Protein AF-A0A920WA32-F1 (afdb_monomer)

Nearest PDB structures (foldseek):
  8t7j-assembly1_A-2  TM=8.180E-01  e=4.748E-05  Streptomyces sp. SANK 62799
  8t7j-assembly1_B-2  TM=8.154E-01  e=5.048E-05  Streptomyces sp. SANK 62799
  7lc0-assembly1_F  TM=7.468E-01  e=3.288E-05  Salmonella enterica subsp. enterica serovar Typhimurium str. LT2
  2po3-assembly1_B  TM=7.181E-01  e=6.120E-02  Streptomyces venezuelae
  8gyi-assembly1_B  TM=5.118E-01  e=4.614E-01  Streptomyces ficellus

Foldseek 3Di:
DVVVVVCLDPCNCPVVVRPDPNVVPDDDPVVVVVVVVVVVCVVPDPVVVLVVVQQVLQVLLPPLQVPQPQWDKDWDPPCPDDARTWIKIAGDCVRVVDFPQVLQVQQCVDVVRDHWDADVPGRITIGGSNPDDPCVSNVNSNSSRD

pLDDT: mean 89.19, std 8.54, range [53.34, 98.12]

Sequence (146 aa):
MIRKLALQSFVSYEGRRVRGIGRPHKVDRQEMVGAVAAVKRWVTLNHEQRLADIEEKCRNIGPPTINIPGVTITLMENVIGHQPYGLILELDETVTGISCYEMVDRLKQGNPPIWTRVREGEDFIILHAFGLGLGEDIVVGNTIPK

Mean predicted aligned error: 6.47 Å

Solvent-accessible surface area (backbone atoms only — not comparable to full-atom values): 8482 Å² total; per-residue (Å²): 114,68,72,66,56,52,42,32,34,68,64,24,36,72,74,64,64,37,89,43,69,53,59,83,68,56,77,56,69,68,57,52,53,50,52,52,51,50,51,57,48,57,82,68,50,64,63,65,59,54,50,53,55,32,46,50,35,46,60,52,27,45,68,66,40,76,85,44,75,42,46,47,76,44,77,50,80,63,54,76,73,97,54,51,54,30,33,42,40,38,59,38,39,93,66,58,73,47,50,57,66,56,48,36,52,50,36,44,71,39,89,78,57,44,86,67,56,62,55,94,96,52,78,39,32,66,47,66,41,86,82,51,63,91,68,43,33,50,52,51,17,64,50,75,74,109

Secondary structure (DSSP, 8-state):
-HHHHHTTSHHHHHHH----STTTT---HHHHHHHHHHHHHHHHS-HHHHHHHHHHHHHHHSGGGTT-TTEEEEE-----SS----EEEEE-HHHHSS-HHHHHHHHHHSSS-----PPTT-SSEEE-GGG--TTHHHHHHHHTT-

Structure (mmCIF, N/CA/C/O backbone):
data_AF-A0A920WA32-F1
#
_entry.id   AF-A0A920WA32-F1
#
loop_
_atom_site.group_PDB
_atom_site.id
_atom_site.type_symbol
_atom_site.label_atom_id
_atom_site.label_alt_id
_atom_site.label_comp_id
_atom_site.label_asym_id
_atom_site.label_entity_id
_atom_site.label_seq_id
_atom_site.pdbx_PDB_ins_code
_atom_site.Cartn_x
_atom_site.Cartn_y
_atom_site.Cartn_z
_atom_site.occupancy
_atom_site.B_iso_or_equiv
_atom_site.auth_seq_id
_atom_site.auth_comp_id
_atom_site.auth_asym_id
_atom_site.auth_atom_id
_atom_site.pdbx_PDB_model_num
ATOM 1 N N . MET A 1 1 ? 35.339 6.697 -22.363 1.00 70.31 1 MET A N 1
ATOM 2 C CA . MET A 1 1 ? 34.020 6.142 -21.973 1.00 70.31 1 MET A CA 1
ATOM 3 C C . MET A 1 1 ? 33.712 4.819 -22.689 1.00 70.31 1 MET A C 1
ATOM 5 O O . MET A 1 1 ? 33.552 3.810 -22.017 1.00 70.31 1 MET A O 1
ATOM 9 N N . ILE A 1 2 ? 33.758 4.778 -24.027 1.00 79.69 2 ILE A N 1
ATOM 10 C CA . ILE A 1 2 ? 33.421 3.604 -24.867 1.00 79.69 2 ILE A CA 1
ATOM 11 C C . ILE A 1 2 ? 34.212 2.327 -24.516 1.00 79.69 2 ILE A C 1
ATOM 13 O O . ILE A 1 2 ? 33.626 1.257 -24.368 1.00 79.69 2 ILE A O 1
ATOM 17 N N . ARG A 1 3 ? 35.531 2.424 -24.287 1.00 83.31 3 ARG A N 1
ATOM 18 C CA . ARG A 1 3 ? 36.362 1.260 -23.909 1.00 83.31 3 ARG A CA 1
ATOM 19 C C . ARG A 1 3 ? 35.878 0.572 -22.626 1.00 83.31 3 ARG A C 1
ATOM 21 O O . ARG A 1 3 ? 35.915 -0.649 -22.556 1.00 83.31 3 ARG A O 1
ATOM 28 N N . LYS A 1 4 ? 35.409 1.332 -21.627 1.00 83.06 4 LYS A N 1
ATOM 29 C CA . LYS A 1 4 ? 34.930 0.774 -20.349 1.00 83.06 4 LYS A CA 1
ATOM 30 C C . LYS A 1 4 ? 33.601 0.027 -20.513 1.00 83.06 4 LYS A C 1
ATOM 32 O O . LYS A 1 4 ? 33.431 -1.019 -19.900 1.00 83.06 4 LYS A O 1
ATOM 37 N N . LEU A 1 5 ? 32.708 0.516 -21.375 1.00 80.88 5 LEU A N 1
ATOM 38 C CA . LEU A 1 5 ? 31.458 -0.168 -21.733 1.00 80.88 5 LEU A CA 1
ATOM 39 C C . LEU A 1 5 ? 31.724 -1.481 -22.477 1.00 80.88 5 LEU A C 1
ATOM 41 O O . LEU A 1 5 ? 31.140 -2.509 -22.145 1.00 80.88 5 LEU A O 1
ATOM 45 N N . ALA A 1 6 ? 32.664 -1.477 -23.426 1.00 82.88 6 ALA A N 1
ATOM 46 C CA . ALA A 1 6 ? 33.030 -2.679 -24.173 1.00 82.88 6 ALA A CA 1
ATOM 47 C C . ALA A 1 6 ? 33.517 -3.821 -23.260 1.00 82.88 6 ALA A C 1
ATOM 49 O O . ALA A 1 6 ? 33.236 -4.987 -23.541 1.00 82.88 6 ALA A O 1
ATOM 50 N N . LEU A 1 7 ? 34.185 -3.500 -22.144 1.00 85.88 7 LEU A N 1
ATOM 51 C CA . LEU A 1 7 ? 34.633 -4.476 -21.142 1.00 85.88 7 LEU A CA 1
ATOM 52 C C . LEU A 1 7 ? 33.485 -5.174 -20.392 1.00 85.88 7 LEU A C 1
ATOM 54 O O . LEU A 1 7 ? 33.709 -6.235 -19.824 1.00 85.88 7 LEU A O 1
ATOM 58 N N . GLN A 1 8 ? 32.270 -4.616 -20.414 1.00 84.69 8 GLN A N 1
ATOM 59 C CA . GLN A 1 8 ? 31.072 -5.213 -19.806 1.00 84.69 8 GLN A CA 1
ATOM 60 C C . GLN A 1 8 ? 30.262 -6.074 -20.793 1.00 84.69 8 GLN A C 1
ATOM 62 O O . GLN A 1 8 ? 29.225 -6.626 -20.432 1.00 84.69 8 GLN A O 1
ATOM 67 N N . SER A 1 9 ? 30.704 -6.178 -22.051 1.00 83.75 9 SER A N 1
ATOM 68 C CA . SER A 1 9 ? 30.024 -6.971 -23.080 1.00 83.75 9 SER A CA 1
ATOM 69 C C . SER A 1 9 ? 30.270 -8.475 -22.931 1.00 83.75 9 SER A C 1
ATOM 71 O O . SER A 1 9 ? 31.267 -8.910 -22.353 1.00 83.75 9 SER A O 1
ATOM 73 N N . PHE A 1 10 ? 29.398 -9.271 -23.558 1.00 81.88 10 PHE A N 1
ATOM 74 C CA . PHE A 1 10 ? 29.566 -10.721 -23.693 1.00 81.88 10 PHE A CA 1
ATOM 75 C C . PHE A 1 10 ? 30.927 -11.097 -24.298 1.00 81.88 10 PHE A C 1
ATOM 77 O O . PHE A 1 10 ? 31.626 -11.947 -23.760 1.00 81.88 10 PHE A O 1
ATOM 84 N N . VAL A 1 11 ? 31.340 -10.401 -25.362 1.00 85.12 11 VAL A N 1
ATOM 85 C CA . VAL A 1 11 ? 32.610 -10.662 -26.057 1.00 85.12 11 VAL A CA 1
ATOM 86 C C . VAL A 1 11 ? 33.815 -10.467 -25.131 1.00 85.12 11 VAL A C 1
ATOM 88 O O . VAL A 1 11 ? 34.765 -11.242 -25.190 1.00 85.12 11 VAL A O 1
ATOM 91 N N . SER A 1 12 ? 33.792 -9.465 -24.247 1.00 85.44 12 SER A N 1
ATOM 92 C CA . SER A 1 12 ? 34.876 -9.274 -23.270 1.00 85.44 12 SER A CA 1
ATOM 93 C C . SER A 1 12 ? 34.819 -10.273 -22.114 1.00 85.44 12 SER A C 1
ATOM 95 O O . SER A 1 12 ? 35.869 -10.678 -21.614 1.00 85.44 12 SER A O 1
ATOM 97 N N . TYR A 1 13 ? 33.622 -10.689 -21.703 1.00 82.06 13 TYR A N 1
ATOM 98 C CA . TYR A 1 13 ? 33.447 -11.686 -20.650 1.00 82.06 13 TYR A CA 1
ATOM 99 C C . TYR A 1 13 ? 33.970 -13.063 -21.086 1.00 82.06 13 TYR A C 1
ATOM 101 O O . TYR A 1 13 ? 34.843 -13.616 -20.423 1.00 82.06 13 TYR A O 1
ATOM 109 N N . GLU A 1 14 ? 33.527 -13.562 -22.242 1.00 82.81 14 GLU A N 1
ATOM 110 C CA . GLU A 1 14 ? 33.929 -14.878 -22.762 1.00 82.81 14 GLU A CA 1
ATOM 111 C C . GLU A 1 14 ? 35.315 -14.849 -23.418 1.00 82.81 14 GLU A C 1
ATOM 113 O O . GLU A 1 14 ? 36.182 -15.668 -23.122 1.00 82.81 14 GLU A O 1
ATOM 118 N N . GLY A 1 15 ? 35.561 -13.871 -24.297 1.00 83.88 15 GLY A N 1
ATOM 119 C CA . GLY A 1 15 ? 36.762 -13.836 -25.137 1.00 83.88 15 GLY A CA 1
ATOM 120 C C . GLY A 1 15 ? 37.990 -13.230 -24.463 1.00 83.88 15 GLY A C 1
ATOM 121 O O . GLY A 1 15 ? 39.116 -13.529 -24.852 1.00 83.88 15 GLY A O 1
ATOM 122 N N . ARG A 1 16 ? 37.802 -12.369 -23.454 1.00 84.25 16 ARG A N 1
ATOM 123 C CA . ARG A 1 16 ? 38.906 -11.703 -22.734 1.00 84.25 16 ARG A CA 1
ATOM 124 C C . ARG A 1 16 ? 38.965 -12.057 -21.251 1.00 84.25 16 ARG A C 1
ATOM 126 O O . ARG A 1 16 ? 39.835 -11.542 -20.553 1.00 84.25 16 ARG A O 1
ATOM 133 N N . ARG A 1 17 ? 38.049 -12.907 -20.767 1.00 82.06 17 ARG A N 1
ATOM 134 C CA . ARG A 1 17 ? 37.917 -13.299 -19.352 1.00 82.06 17 ARG A CA 1
ATOM 135 C C . ARG A 1 17 ? 37.812 -12.104 -18.400 1.00 82.06 17 ARG A C 1
ATOM 137 O O . ARG A 1 17 ? 38.222 -12.174 -17.241 1.00 82.06 17 ARG A O 1
ATOM 144 N N . VAL A 1 18 ? 37.262 -10.992 -18.885 1.00 84.25 18 VAL A N 1
ATOM 145 C CA . VAL A 1 18 ? 37.057 -9.795 -18.071 1.00 84.25 18 VAL A CA 1
ATOM 146 C C . VAL A 1 18 ? 35.846 -10.038 -17.180 1.00 84.25 18 VAL A C 1
ATOM 148 O O . VAL A 1 18 ? 34.709 -10.060 -17.648 1.00 84.25 18 VAL A O 1
ATOM 151 N N . ARG A 1 19 ? 36.088 -10.195 -15.877 1.00 80.62 19 ARG A N 1
ATOM 152 C CA . ARG A 1 19 ? 35.046 -10.365 -14.852 1.00 80.62 19 ARG A CA 1
ATOM 153 C C . ARG A 1 19 ? 34.392 -9.026 -14.490 1.00 80.62 19 ARG A C 1
ATOM 155 O O . ARG A 1 19 ? 34.447 -8.578 -13.351 1.00 80.62 19 ARG A O 1
ATOM 162 N N . GLY A 1 20 ? 33.828 -8.354 -15.490 1.00 80.25 20 GLY A N 1
ATOM 163 C CA . GLY A 1 20 ? 33.021 -7.154 -15.287 1.00 80.25 20 GLY A CA 1
ATOM 164 C C . GLY A 1 20 ? 31.679 -7.482 -14.628 1.00 80.25 20 GLY A C 1
ATOM 165 O O . GLY A 1 20 ? 31.164 -8.590 -14.772 1.00 80.25 20 GLY A O 1
ATOM 166 N N . ILE A 1 21 ? 31.094 -6.512 -13.924 1.00 83.19 21 ILE A N 1
ATOM 167 C CA . ILE A 1 21 ? 29.806 -6.687 -13.238 1.00 83.19 21 ILE A CA 1
ATOM 168 C C . ILE A 1 21 ? 28.603 -6.659 -14.194 1.00 83.19 21 ILE A C 1
ATOM 170 O O . ILE A 1 21 ? 27.567 -7.225 -13.872 1.00 83.19 21 ILE A O 1
ATOM 174 N N . GLY A 1 22 ? 28.710 -6.060 -15.382 1.00 81.75 22 GLY A N 1
ATOM 175 C CA . GLY A 1 22 ? 27.556 -5.838 -16.261 1.00 81.75 22 GLY A CA 1
ATOM 176 C C . GLY A 1 22 ? 26.957 -7.114 -16.859 1.00 81.75 22 GLY A C 1
ATOM 177 O O . GLY A 1 22 ? 25.745 -7.205 -17.018 1.00 81.75 22 GLY A O 1
ATOM 178 N N . ARG A 1 23 ? 27.781 -8.127 -17.163 1.00 81.50 23 ARG A N 1
ATOM 179 C CA . ARG A 1 23 ? 27.302 -9.405 -17.715 1.00 81.50 23 ARG A CA 1
ATOM 180 C C . ARG A 1 23 ? 26.508 -10.254 -16.709 1.00 81.50 23 ARG A C 1
ATOM 182 O O . ARG A 1 23 ? 25.443 -10.727 -17.118 1.00 81.50 23 ARG A O 1
ATOM 189 N N . PRO A 1 24 ? 26.993 -10.484 -15.468 1.00 84.56 24 PRO A N 1
ATOM 190 C CA . PRO A 1 24 ? 26.236 -11.232 -14.464 1.00 84.56 24 PRO A CA 1
ATOM 191 C C . PRO A 1 24 ? 25.015 -10.470 -13.927 1.00 84.56 24 PRO A C 1
ATOM 193 O O . PRO A 1 24 ? 24.066 -11.117 -13.515 1.00 84.56 24 PRO A O 1
ATOM 196 N N . HIS A 1 25 ? 24.994 -9.132 -13.990 1.00 88.56 25 HIS A N 1
ATOM 197 C CA . HIS A 1 25 ? 23.842 -8.307 -13.574 1.00 88.56 25 HIS A CA 1
ATOM 198 C C . HIS A 1 25 ? 22.910 -7.930 -14.738 1.00 88.56 25 HIS A C 1
ATOM 200 O O . HIS A 1 25 ? 22.160 -6.958 -14.656 1.00 88.56 25 HIS A O 1
ATOM 206 N N . LYS A 1 26 ? 22.982 -8.644 -15.866 1.00 88.12 26 LYS A N 1
ATOM 207 C CA . LYS A 1 26 ? 22.080 -8.387 -16.986 1.00 88.12 26 LYS A CA 1
ATOM 208 C C . LYS A 1 26 ? 20.688 -8.919 -16.643 1.00 88.12 26 LYS A C 1
ATOM 210 O O . LYS A 1 26 ? 20.539 -10.122 -16.458 1.00 88.12 26 LYS A O 1
ATOM 215 N N . VAL A 1 27 ? 19.709 -8.022 -16.645 1.00 93.38 27 VAL A N 1
ATOM 216 C CA . VAL A 1 27 ? 18.281 -8.339 -16.508 1.00 93.38 27 VAL A CA 1
ATOM 217 C C . VAL A 1 27 ? 17.771 -9.183 -17.676 1.00 93.38 27 VAL A C 1
ATOM 219 O O . VAL A 1 27 ? 18.290 -9.103 -18.802 1.00 93.38 27 VAL A O 1
ATOM 222 N N . ASP A 1 28 ? 16.766 -10.009 -17.411 1.00 95.44 28 ASP A N 1
ATOM 223 C CA . ASP A 1 28 ? 16.158 -10.860 -18.429 1.00 95.44 28 ASP A CA 1
ATOM 224 C C . ASP A 1 28 ? 15.208 -10.077 -19.361 1.00 95.44 28 ASP A C 1
ATOM 226 O O . ASP A 1 28 ? 15.033 -8.857 -19.271 1.00 95.44 28 ASP A O 1
ATOM 230 N N . ARG A 1 29 ? 14.631 -10.771 -20.351 1.00 96.38 29 ARG A N 1
ATOM 231 C CA . ARG A 1 29 ? 13.761 -10.127 -21.345 1.00 96.38 29 ARG A CA 1
ATOM 232 C C . ARG A 1 29 ? 12.441 -9.672 -20.721 1.00 96.38 29 ARG A C 1
ATOM 234 O O . ARG A 1 29 ? 11.937 -8.623 -21.112 1.00 96.38 29 ARG A O 1
ATOM 241 N N . GLN A 1 30 ? 11.869 -10.457 -19.820 1.00 97.75 30 GLN A N 1
ATOM 242 C CA . GLN A 1 30 ? 10.607 -10.180 -19.152 1.00 97.75 30 GLN A CA 1
ATOM 243 C C . GLN A 1 30 ? 10.737 -8.931 -18.276 1.00 97.75 30 GLN A C 1
ATOM 245 O O . GLN A 1 30 ? 9.896 -8.038 -18.379 1.00 97.75 30 GLN A O 1
ATOM 250 N N . GLU A 1 31 ? 11.832 -8.807 -17.524 1.00 96.94 31 GLU A N 1
ATOM 251 C CA . GLU A 1 31 ? 12.156 -7.601 -16.751 1.00 96.94 31 GLU A CA 1
ATOM 252 C C . GLU A 1 31 ? 12.283 -6.366 -17.653 1.00 96.94 31 GLU A C 1
ATOM 254 O O . GLU A 1 31 ? 11.685 -5.326 -17.376 1.00 96.94 31 GLU A O 1
ATOM 259 N N . MET A 1 32 ? 12.991 -6.480 -18.785 1.00 97.25 32 MET A N 1
ATOM 260 C CA . MET A 1 32 ? 13.110 -5.376 -19.744 1.00 97.25 32 MET A CA 1
ATOM 261 C C . MET A 1 32 ? 11.766 -4.968 -20.355 1.00 97.25 32 MET A C 1
ATOM 263 O O . MET A 1 32 ? 11.497 -3.775 -20.503 1.00 97.25 32 MET A O 1
ATOM 267 N N . VAL A 1 33 ? 10.915 -5.933 -20.713 1.00 98.12 33 VAL A N 1
ATOM 268 C CA . VAL A 1 33 ? 9.566 -5.653 -21.231 1.00 98.12 33 VAL A CA 1
ATOM 269 C C . VAL A 1 33 ? 8.716 -4.966 -20.161 1.00 98.12 33 VAL A C 1
ATOM 271 O O . VAL A 1 33 ? 8.070 -3.961 -20.464 1.00 98.12 33 VAL A O 1
ATOM 274 N N . GLY A 1 34 ? 8.766 -5.446 -18.915 1.00 98.06 34 GLY A N 1
ATOM 275 C CA . GLY A 1 34 ? 8.087 -4.833 -17.774 1.00 98.06 34 GLY A CA 1
ATOM 276 C C . GLY A 1 34 ? 8.547 -3.396 -17.524 1.00 98.06 34 GLY A C 1
ATOM 277 O O . GLY A 1 34 ? 7.714 -2.499 -17.411 1.00 98.06 34 GLY A O 1
ATOM 278 N N . ALA A 1 35 ? 9.859 -3.146 -17.543 1.00 98.00 35 ALA A N 1
ATOM 279 C CA . ALA A 1 35 ? 10.427 -1.809 -17.389 1.00 98.00 35 ALA A CA 1
ATOM 280 C C . ALA A 1 35 ? 9.960 -0.852 -18.499 1.00 98.00 35 ALA A C 1
ATOM 282 O O . ALA A 1 35 ? 9.531 0.267 -18.216 1.00 98.00 35 ALA A O 1
ATOM 283 N N . VAL A 1 36 ? 9.976 -1.291 -19.763 1.00 97.56 36 VAL A N 1
ATOM 284 C CA . VAL A 1 36 ? 9.500 -0.474 -20.892 1.00 97.56 36 VAL A CA 1
ATOM 285 C C . VAL A 1 36 ? 8.002 -0.181 -20.775 1.00 97.56 36 VAL A C 1
ATOM 287 O O . VAL A 1 36 ? 7.588 0.955 -21.013 1.00 97.56 36 VAL A O 1
ATOM 290 N N . ALA A 1 37 ? 7.187 -1.170 -20.402 1.00 98.00 37 ALA A N 1
ATOM 291 C CA . ALA A 1 37 ? 5.753 -0.983 -20.192 1.00 98.00 37 ALA A CA 1
ATOM 292 C C . ALA A 1 37 ? 5.470 -0.005 -19.039 1.00 98.00 37 ALA A C 1
ATOM 294 O O . ALA A 1 37 ? 4.664 0.911 -19.203 1.00 98.00 37 ALA A O 1
ATOM 295 N N . ALA A 1 38 ? 6.178 -0.143 -17.914 1.00 97.50 38 ALA A N 1
ATOM 296 C CA . ALA A 1 38 ? 6.055 0.742 -16.760 1.00 97.50 38 ALA A CA 1
ATOM 297 C C . ALA A 1 38 ? 6.421 2.192 -17.107 1.00 97.50 38 ALA A C 1
ATOM 299 O O . ALA A 1 38 ? 5.652 3.098 -16.791 1.00 97.50 38 ALA A O 1
ATOM 300 N N . VAL A 1 39 ? 7.535 2.419 -17.817 1.00 98.06 39 VAL A N 1
ATOM 301 C CA . VAL A 1 39 ? 7.951 3.765 -18.249 1.00 98.06 39 VAL A CA 1
ATOM 302 C C . VAL A 1 39 ? 6.934 4.374 -19.210 1.00 98.06 39 VAL A C 1
ATOM 304 O O . VAL A 1 39 ? 6.502 5.502 -18.991 1.00 98.06 39 VAL A O 1
ATOM 307 N N . LYS A 1 40 ? 6.500 3.630 -20.239 1.00 98.12 40 LYS A N 1
ATOM 308 C CA . LYS A 1 40 ? 5.473 4.100 -21.186 1.00 98.12 40 LYS A CA 1
ATOM 309 C C . LYS A 1 40 ? 4.181 4.483 -20.473 1.00 98.12 40 LYS A C 1
ATOM 311 O O . LYS A 1 40 ? 3.615 5.534 -20.761 1.00 98.12 40 LYS A O 1
ATOM 316 N N . ARG A 1 41 ? 3.731 3.648 -19.532 1.00 96.69 41 ARG A N 1
ATOM 317 C CA . ARG A 1 41 ? 2.543 3.921 -18.724 1.00 96.69 41 ARG A CA 1
ATOM 318 C C . ARG A 1 41 ? 2.749 5.160 -17.860 1.00 96.69 41 ARG A C 1
ATOM 320 O O . ARG A 1 41 ? 1.862 5.994 -17.807 1.00 96.69 41 ARG A O 1
ATOM 327 N N . TRP A 1 42 ? 3.892 5.290 -17.187 1.00 96.06 42 TRP A N 1
ATOM 328 C CA . TRP A 1 42 ? 4.171 6.414 -16.294 1.00 96.06 42 TRP A CA 1
ATOM 329 C C . TRP A 1 42 ? 4.102 7.752 -17.029 1.00 96.06 42 TRP A C 1
ATOM 331 O O . TRP A 1 42 ? 3.349 8.619 -16.615 1.00 96.06 42 TRP A O 1
ATOM 341 N N . VAL A 1 43 ? 4.798 7.888 -18.161 1.00 97.19 43 VAL A N 1
ATOM 342 C CA . VAL A 1 43 ? 4.863 9.162 -18.905 1.00 97.19 43 VAL A CA 1
ATOM 343 C C . VAL A 1 43 ? 3.562 9.543 -19.622 1.00 97.19 43 VAL A C 1
ATOM 345 O O . VAL A 1 43 ? 3.458 10.652 -20.133 1.00 97.19 43 VAL A O 1
ATOM 348 N N . THR A 1 44 ? 2.589 8.632 -19.695 1.00 96.88 44 THR A N 1
ATOM 349 C CA . THR A 1 44 ? 1.275 8.866 -20.325 1.00 96.88 44 THR A CA 1
ATOM 350 C C . THR A 1 44 ? 0.123 8.879 -19.325 1.00 96.88 44 THR A C 1
ATOM 352 O O . THR A 1 44 ? -1.013 9.166 -19.698 1.00 96.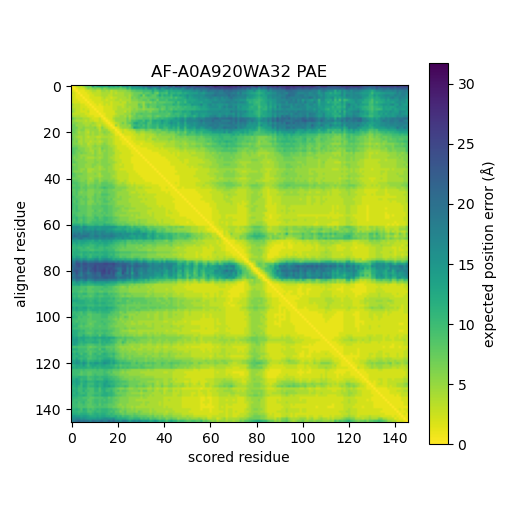88 44 THR A O 1
ATOM 355 N N . LEU A 1 45 ? 0.386 8.561 -18.057 1.00 95.81 45 LEU A N 1
ATOM 356 C CA . LEU A 1 45 ? -0.636 8.497 -17.027 1.00 95.81 45 LEU A CA 1
ATOM 357 C C . LEU A 1 45 ? -1.094 9.903 -16.638 1.00 95.81 45 LEU A C 1
ATOM 359 O O . LEU A 1 45 ? -0.273 10.776 -16.366 1.00 95.81 45 LEU A O 1
ATOM 363 N N . ASN A 1 46 ? -2.405 10.088 -16.484 1.00 95.50 46 ASN A N 1
ATOM 364 C CA . ASN A 1 46 ? -2.918 11.247 -15.768 1.00 95.50 46 ASN A CA 1
ATOM 365 C C . ASN A 1 46 ? -2.593 11.100 -14.271 1.00 95.50 46 ASN A C 1
ATOM 367 O O . ASN A 1 46 ? -3.238 10.346 -13.538 1.00 95.50 46 ASN A O 1
ATOM 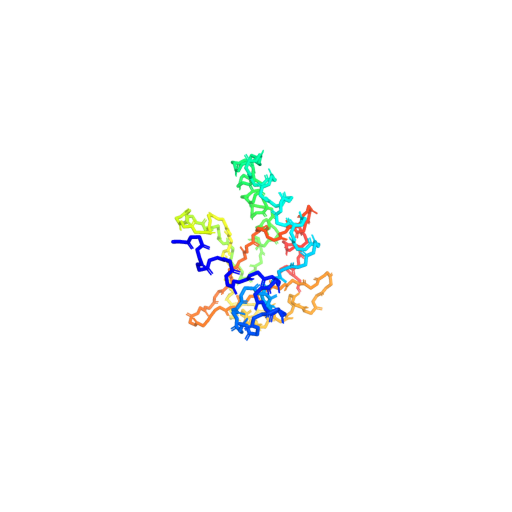371 N N . HIS A 1 47 ? -1.543 11.789 -13.831 1.00 91.69 47 HIS A N 1
ATOM 372 C CA . HIS A 1 47 ? -1.097 11.730 -12.447 1.00 91.69 47 HIS A CA 1
ATOM 373 C C . HIS A 1 47 ? -2.034 12.451 -11.478 1.00 91.69 47 HIS A C 1
ATOM 375 O O . HIS A 1 47 ? -2.102 12.022 -10.330 1.00 91.69 47 HIS A O 1
ATOM 381 N N . GLU A 1 48 ? -2.752 13.482 -11.926 1.00 90.75 48 GLU A N 1
ATOM 382 C CA . GLU A 1 48 ? -3.728 14.212 -11.108 1.00 90.75 48 GLU A CA 1
ATOM 383 C C . GLU A 1 48 ? -4.935 13.329 -10.811 1.00 90.75 48 GLU A C 1
ATOM 385 O O . GLU A 1 48 ? -5.270 13.134 -9.646 1.00 90.75 48 GLU A O 1
ATOM 390 N N . GLN A 1 49 ? -5.504 12.689 -11.840 1.00 92.44 49 GLN A N 1
ATOM 391 C CA . GLN A 1 49 ? -6.596 11.732 -11.652 1.00 92.44 49 GLN A CA 1
ATOM 392 C C . GLN A 1 49 ? -6.168 10.593 -10.727 1.00 92.44 49 GLN A C 1
ATOM 394 O O . GLN A 1 49 ? -6.879 10.264 -9.789 1.00 92.44 49 GLN A O 1
ATOM 399 N N . ARG A 1 50 ? -4.960 10.043 -10.926 1.00 89.44 50 ARG A N 1
ATOM 400 C CA . ARG A 1 50 ? -4.428 9.001 -10.036 1.00 89.44 50 ARG A CA 1
ATOM 401 C C . ARG A 1 50 ? -4.424 9.454 -8.572 1.00 89.44 50 ARG A C 1
ATOM 403 O O . ARG A 1 50 ? -4.699 8.639 -7.703 1.00 89.44 50 ARG A O 1
ATOM 410 N N . LEU A 1 51 ? -4.033 10.698 -8.293 1.00 88.44 51 LEU A N 1
ATOM 411 C CA . LEU A 1 51 ? -4.000 11.242 -6.934 1.00 88.44 51 LEU A CA 1
ATOM 412 C C . LEU A 1 51 ? -5.413 11.455 -6.375 1.00 88.44 51 LEU A C 1
ATOM 414 O O . LEU A 1 51 ? -5.661 11.053 -5.241 1.00 88.44 51 LEU A O 1
ATOM 418 N N . ALA A 1 52 ? -6.334 11.983 -7.185 1.00 90.12 52 ALA A N 1
ATOM 419 C CA . ALA A 1 52 ? -7.742 12.129 -6.822 1.00 90.12 52 ALA A CA 1
ATOM 420 C C . ALA A 1 52 ? -8.395 10.777 -6.480 1.00 90.12 52 ALA A C 1
ATOM 422 O O . ALA A 1 52 ? -9.051 10.662 -5.449 1.00 90.12 52 ALA A O 1
ATOM 423 N N . ASP A 1 53 ? -8.130 9.728 -7.268 1.00 91.38 53 ASP A N 1
ATOM 424 C CA . ASP A 1 53 ? -8.637 8.371 -7.006 1.00 91.38 53 ASP A CA 1
ATOM 425 C C . ASP A 1 53 ? -8.141 7.823 -5.654 1.00 91.38 53 ASP A C 1
ATOM 427 O O . ASP A 1 53 ? -8.829 7.059 -4.978 1.00 91.38 53 ASP A O 1
ATOM 431 N N . ILE A 1 54 ? -6.913 8.168 -5.254 1.00 90.19 54 ILE A N 1
ATOM 432 C CA . ILE A 1 54 ? -6.336 7.729 -3.975 1.00 90.19 54 ILE A CA 1
ATOM 433 C C . ILE A 1 54 ? -6.979 8.490 -2.816 1.00 90.19 54 ILE A C 1
ATOM 435 O O . ILE A 1 54 ? -7.281 7.884 -1.788 1.00 90.19 54 ILE A O 1
ATOM 439 N N . GLU A 1 55 ? -7.209 9.792 -2.981 1.00 89.44 55 GLU A N 1
ATOM 440 C CA . GLU A 1 55 ? -7.941 10.598 -2.006 1.00 89.44 55 GLU A CA 1
ATOM 441 C C . GLU A 1 55 ? -9.364 10.059 -1.800 1.00 89.44 55 GLU A C 1
ATOM 443 O O . GLU A 1 55 ? -9.797 9.883 -0.661 1.00 89.44 55 GLU A O 1
ATOM 448 N N . GLU A 1 56 ? -10.067 9.728 -2.886 1.00 91.69 56 GLU A N 1
ATOM 449 C CA . GLU A 1 56 ? -11.406 9.136 -2.841 1.00 91.69 56 GLU A CA 1
ATOM 450 C C . GLU A 1 56 ? -11.410 7.808 -2.073 1.00 91.69 56 GLU A C 1
ATOM 452 O O . GLU A 1 56 ? -12.210 7.626 -1.156 1.00 91.69 56 GLU A O 1
ATOM 457 N N . LYS A 1 57 ? -10.451 6.918 -2.347 1.00 92.88 57 LYS A N 1
ATOM 458 C CA . LYS A 1 57 ? -10.288 5.669 -1.584 1.00 92.88 57 LYS A CA 1
ATOM 459 C C . LYS A 1 57 ? -10.077 5.917 -0.091 1.00 92.88 57 LYS A C 1
ATOM 461 O O . LYS A 1 57 ? -10.658 5.218 0.734 1.00 92.88 57 LYS A O 1
ATOM 466 N N . CYS A 1 58 ? -9.274 6.914 0.284 1.00 91.38 58 CYS A N 1
ATOM 467 C CA . CYS A 1 58 ? -9.119 7.287 1.691 1.00 91.38 58 CYS A CA 1
ATOM 468 C C . CYS A 1 58 ? -10.445 7.770 2.300 1.00 91.38 58 CYS A C 1
ATOM 470 O O . CYS A 1 58 ? -10.780 7.389 3.421 1.00 91.38 58 CYS A O 1
ATOM 472 N N . ARG A 1 59 ? -11.232 8.554 1.554 1.00 90.69 59 ARG A N 1
ATOM 473 C CA . ARG A 1 59 ? -12.561 9.014 1.987 1.00 90.69 59 ARG A CA 1
ATOM 474 C C . ARG A 1 59 ? -13.570 7.874 2.120 1.00 90.69 59 ARG A C 1
ATOM 476 O O . ARG A 1 59 ? -14.432 7.964 2.984 1.00 90.69 59 ARG A O 1
ATOM 483 N N . ASN A 1 60 ? -13.445 6.802 1.342 1.00 92.50 60 ASN A N 1
ATOM 484 C CA . ASN A 1 60 ? -14.336 5.640 1.418 1.00 92.50 60 ASN A CA 1
ATOM 485 C C . ASN A 1 60 ? -14.058 4.729 2.625 1.00 92.50 60 ASN A C 1
ATOM 487 O O . ASN A 1 60 ? -14.974 4.071 3.115 1.00 92.50 60 ASN A O 1
ATOM 491 N N . ILE A 1 61 ? -12.819 4.700 3.130 1.00 91.25 61 ILE A N 1
ATOM 492 C CA . ILE A 1 61 ? -12.442 3.876 4.294 1.00 91.25 61 ILE A CA 1
ATOM 493 C C . ILE A 1 61 ? -13.005 4.443 5.607 1.00 91.25 61 ILE A C 1
ATOM 495 O O . ILE A 1 61 ? -13.310 3.673 6.512 1.00 91.25 61 ILE A O 1
ATOM 499 N N . GLY A 1 62 ? -13.139 5.768 5.728 1.00 84.06 62 GLY A N 1
ATOM 500 C CA . GLY A 1 62 ? -13.527 6.438 6.977 1.00 84.06 62 GLY A CA 1
ATOM 501 C C . GLY A 1 62 ? -14.974 6.204 7.455 1.00 84.06 62 GLY A C 1
ATOM 502 O O . GLY A 1 62 ? -15.166 5.916 8.631 1.00 84.06 62 GLY A O 1
ATOM 503 N N . PRO A 1 63 ? -16.021 6.308 6.609 1.00 86.19 63 PRO A N 1
ATOM 504 C CA . PRO A 1 63 ? -17.414 6.262 7.058 1.00 86.19 63 PRO A CA 1
ATOM 505 C C . PRO A 1 63 ? -17.809 5.047 7.915 1.00 86.19 63 PRO A C 1
ATOM 507 O O . PRO A 1 63 ? -18.494 5.252 8.919 1.00 86.19 63 PRO A O 1
ATOM 510 N N . PRO A 1 64 ? -17.372 3.808 7.607 1.00 84.75 64 PRO A N 1
ATOM 511 C CA . PRO A 1 64 ? -17.657 2.645 8.449 1.00 84.75 64 PRO A CA 1
ATOM 512 C C . PRO A 1 64 ? -17.099 2.724 9.878 1.00 84.75 64 PRO A C 1
ATOM 514 O O . PRO A 1 64 ? -17.565 1.986 10.743 1.00 84.75 64 PRO A O 1
ATOM 517 N N . THR A 1 65 ? -16.121 3.597 10.147 1.00 76.31 65 THR A N 1
ATOM 518 C CA . THR A 1 65 ? -15.422 3.660 11.440 1.00 76.31 65 THR A CA 1
ATOM 519 C C . THR A 1 65 ? -15.869 4.815 12.337 1.00 76.31 65 THR A C 1
ATOM 521 O O . THR A 1 65 ? -15.480 4.857 13.498 1.00 76.31 65 THR A O 1
ATOM 524 N N . ILE A 1 66 ? -16.708 5.734 11.840 1.00 79.06 66 ILE A N 1
ATOM 525 C CA . ILE A 1 66 ? -17.085 6.995 12.520 1.00 79.06 66 ILE A CA 1
ATOM 526 C C . ILE A 1 66 ? -17.841 6.787 13.848 1.00 79.06 66 ILE A C 1
ATOM 528 O O . ILE A 1 66 ? -17.843 7.676 14.693 1.00 79.06 66 ILE A O 1
ATOM 532 N N . ASN A 1 67 ? -18.463 5.625 14.062 1.00 82.69 67 ASN A N 1
ATOM 533 C CA . ASN A 1 67 ? -19.306 5.363 15.236 1.00 82.69 67 ASN A CA 1
ATOM 534 C C . ASN A 1 67 ? -18.781 4.237 16.137 1.00 82.69 67 ASN A C 1
ATOM 536 O O . ASN A 1 67 ? -19.558 3.653 16.893 1.00 82.69 67 ASN A O 1
ATOM 540 N N . ILE A 1 68 ? -17.494 3.901 16.048 1.00 88.38 68 ILE A N 1
ATOM 541 C CA . ILE A 1 68 ? -16.907 2.858 16.890 1.00 88.38 68 ILE A CA 1
ATOM 542 C C . ILE A 1 68 ? -16.272 3.520 18.119 1.00 88.38 68 ILE A C 1
ATOM 544 O O . ILE A 1 68 ? -15.352 4.326 17.965 1.00 88.38 68 ILE A O 1
ATOM 548 N N . PRO A 1 69 ? -16.732 3.203 19.342 1.00 91.38 69 PRO A N 1
ATOM 549 C CA . PRO A 1 69 ? -16.120 3.724 20.556 1.00 91.38 69 PRO A CA 1
ATOM 550 C C . PRO A 1 69 ? -14.628 3.387 20.620 1.00 91.38 69 PRO A C 1
ATOM 552 O O . PRO A 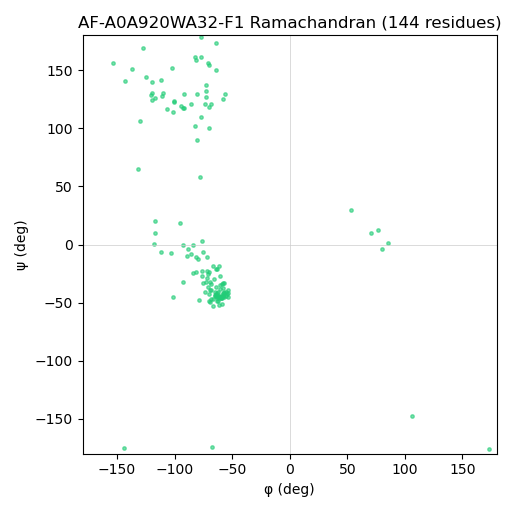1 69 ? -14.244 2.231 20.455 1.00 91.38 69 PRO A O 1
ATOM 555 N N . GLY A 1 70 ? -13.800 4.400 20.877 1.00 91.94 70 GLY A N 1
ATOM 556 C CA . GLY A 1 70 ? -12.353 4.233 21.001 1.00 91.94 70 GLY A CA 1
ATOM 557 C C . GLY A 1 70 ? -11.607 4.060 19.678 1.00 91.94 70 GLY A C 1
ATOM 558 O O . GLY A 1 70 ? -10.441 3.695 19.710 1.00 91.94 70 GLY A O 1
ATOM 559 N N . VAL A 1 71 ? -12.237 4.310 18.526 1.00 93.50 71 VAL A N 1
ATOM 560 C CA . VAL A 1 71 ? -11.560 4.302 17.222 1.00 93.50 71 VAL A CA 1
ATOM 561 C C . VAL A 1 71 ? -11.621 5.691 16.610 1.00 93.50 71 VAL A C 1
ATOM 563 O O . VAL A 1 71 ? -12.703 6.243 16.413 1.00 93.50 71 VAL A O 1
ATOM 566 N N . THR A 1 72 ? -10.461 6.226 16.243 1.00 92.25 72 THR A N 1
ATOM 567 C CA . THR A 1 72 ? -10.353 7.504 15.537 1.00 92.25 72 THR A CA 1
ATOM 568 C C . THR A 1 72 ? -9.670 7.277 14.197 1.00 92.25 72 THR A C 1
ATOM 570 O O . THR A 1 72 ? -8.620 6.644 14.124 1.00 92.25 72 THR A O 1
ATOM 573 N N . ILE A 1 73 ? -10.267 7.799 13.123 1.00 91.62 73 ILE A N 1
ATOM 574 C CA . ILE A 1 73 ? -9.636 7.858 11.804 1.00 91.62 73 ILE A CA 1
ATOM 575 C C . ILE A 1 73 ? -9.516 9.313 11.370 1.00 91.62 73 ILE A C 1
ATOM 577 O O . ILE A 1 73 ? -10.519 10.019 11.268 1.00 91.62 73 ILE A O 1
ATOM 581 N N . THR A 1 74 ? -8.295 9.741 11.056 1.00 90.56 74 THR A N 1
ATOM 582 C CA . THR A 1 74 ? -8.013 11.073 10.512 1.00 90.56 74 THR A CA 1
ATOM 583 C C . THR A 1 74 ? -7.353 10.977 9.140 1.00 90.56 74 THR A C 1
ATOM 585 O O . THR A 1 74 ? -6.516 10.113 8.879 1.00 90.56 74 THR A O 1
ATOM 588 N N . LEU A 1 75 ? -7.753 11.861 8.224 1.00 88.75 75 LEU A N 1
ATOM 589 C CA . LEU A 1 75 ? -7.082 12.019 6.935 1.00 88.75 75 LEU A CA 1
ATOM 590 C C . LEU A 1 75 ? -5.745 12.724 7.156 1.00 88.75 75 LEU A C 1
ATOM 592 O O . LEU A 1 75 ? -5.685 13.754 7.822 1.00 88.75 75 LEU A O 1
ATOM 596 N N . MET A 1 76 ? -4.673 12.194 6.570 1.00 85.94 76 MET A N 1
ATOM 597 C CA . MET A 1 76 ? -3.392 12.891 6.572 1.00 85.94 76 MET A CA 1
ATOM 598 C C . MET A 1 76 ? -3.468 14.116 5.658 1.00 85.94 76 MET A C 1
ATOM 600 O O . MET A 1 76 ? -3.654 13.984 4.452 1.00 85.94 76 MET A O 1
ATOM 604 N N . GLU A 1 77 ? -3.280 15.302 6.234 1.00 70.75 77 GLU A N 1
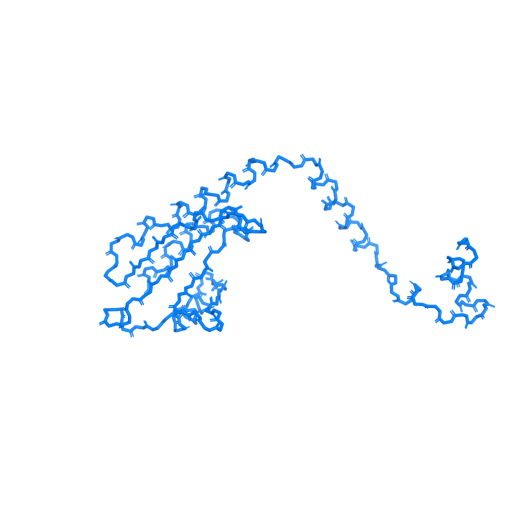ATOM 605 C CA . GLU A 1 77 ? -3.285 16.577 5.499 1.00 70.75 77 GLU A CA 1
ATOM 606 C C . GLU A 1 77 ? -1.895 16.966 4.966 1.00 70.75 77 GLU A C 1
ATOM 608 O O . GLU A 1 77 ? -1.757 17.897 4.171 1.00 70.75 77 GLU A O 1
ATOM 613 N N . ASN A 1 78 ? -0.839 16.260 5.387 1.00 66.38 78 ASN A N 1
ATOM 614 C CA . ASN A 1 78 ? 0.522 16.557 4.957 1.00 66.38 78 ASN A CA 1
ATOM 615 C C . ASN A 1 78 ? 0.811 15.967 3.571 1.00 66.38 78 ASN A C 1
ATOM 617 O O . ASN A 1 78 ? 1.323 14.858 3.429 1.00 66.38 78 ASN A O 1
ATOM 621 N N . VAL A 1 79 ? 0.524 16.767 2.547 1.00 61.38 79 VAL A N 1
ATOM 622 C CA . VAL A 1 79 ? 0.720 16.427 1.131 1.00 61.38 79 VAL A CA 1
ATOM 623 C C . VAL A 1 79 ? 2.193 16.515 0.680 1.00 61.38 79 VAL A C 1
ATOM 625 O O . VAL A 1 79 ? 2.497 16.349 -0.503 1.00 61.38 79 VAL A O 1
ATOM 628 N N . ILE A 1 80 ? 3.136 16.814 1.584 1.00 53.34 80 ILE A N 1
ATOM 629 C CA . ILE A 1 80 ? 4.543 17.051 1.236 1.00 53.34 80 ILE A CA 1
ATOM 630 C C . ILE A 1 80 ? 5.315 15.726 1.175 1.00 53.34 80 ILE A C 1
ATOM 632 O O . ILE A 1 80 ? 5.473 15.016 2.165 1.00 53.34 80 ILE A O 1
ATOM 636 N N . GLY A 1 81 ? 5.887 15.428 0.005 1.00 60.72 81 GLY A N 1
ATOM 637 C CA . GLY A 1 81 ? 6.807 14.308 -0.198 1.00 60.72 81 GLY A CA 1
ATOM 638 C C . GLY A 1 81 ? 6.191 13.135 -0.963 1.00 60.72 81 GLY A C 1
ATOM 639 O O . GLY A 1 81 ? 5.390 13.309 -1.874 1.00 60.72 81 GLY A O 1
ATOM 640 N N . HIS A 1 82 ? 6.623 11.917 -0.639 1.00 62.94 82 HIS A N 1
ATOM 641 C CA . HIS A 1 82 ? 6.261 10.701 -1.377 1.00 62.94 82 HIS A CA 1
ATOM 642 C C . HIS A 1 82 ? 4.908 10.094 -0.957 1.00 62.94 82 HIS A C 1
ATOM 644 O O . HIS A 1 82 ? 4.516 9.068 -1.513 1.00 62.94 82 HIS A O 1
ATOM 650 N N . GLN A 1 83 ? 4.205 10.696 0.013 1.00 62.31 83 GLN A N 1
ATOM 651 C CA . GLN A 1 83 ? 2.976 10.150 0.609 1.00 62.31 83 GLN A CA 1
ATOM 652 C C . GLN A 1 83 ? 1.850 11.193 0.689 1.00 62.31 83 GLN A C 1
ATOM 654 O O . GLN A 1 83 ? 1.435 11.549 1.785 1.00 62.31 83 GLN A O 1
ATOM 659 N N . PRO A 1 84 ? 1.333 11.688 -0.448 1.00 62.12 84 PRO A N 1
ATOM 660 C CA . PRO A 1 84 ? 0.346 12.764 -0.429 1.00 62.12 84 PRO A CA 1
ATOM 661 C C . PRO A 1 84 ? -0.991 12.398 0.239 1.00 62.12 84 PRO A C 1
ATOM 663 O O . PRO A 1 84 ? -1.702 13.301 0.659 1.00 62.12 84 PRO A O 1
ATOM 666 N N . TYR A 1 85 ? -1.332 11.105 0.354 1.00 75.50 85 TYR A N 1
ATOM 667 C CA . TYR A 1 85 ? -2.622 10.656 0.886 1.00 75.50 85 TYR A CA 1
ATOM 668 C C . TYR A 1 85 ? -2.512 9.382 1.732 1.00 75.50 85 TYR A C 1
ATOM 670 O O . TYR A 1 85 ? -1.793 8.430 1.400 1.00 75.50 85 TYR A O 1
ATOM 678 N N . GLY A 1 86 ? -3.276 9.357 2.818 1.00 86.94 86 GLY A N 1
ATOM 679 C CA . GLY A 1 86 ? -3.492 8.197 3.670 1.00 86.94 86 GLY A CA 1
ATOM 680 C C . GLY A 1 86 ? -4.293 8.574 4.913 1.00 86.94 86 GLY A C 1
ATOM 681 O O . GLY A 1 86 ? -4.749 9.710 5.049 1.00 86.94 86 GLY A O 1
ATOM 682 N N . LEU A 1 87 ? -4.478 7.604 5.797 1.00 90.25 87 LEU A N 1
ATOM 683 C CA . LEU A 1 87 ? -5.270 7.733 7.013 1.00 90.25 87 LEU A CA 1
ATOM 684 C C . LEU A 1 87 ? -4.414 7.357 8.217 1.00 90.25 87 LEU A C 1
ATOM 686 O O . LEU A 1 87 ? -3.603 6.435 8.125 1.00 90.25 87 LEU A O 1
ATOM 690 N N . ILE A 1 88 ? -4.625 8.040 9.331 1.00 92.56 88 ILE A N 1
ATOM 691 C CA . ILE A 1 88 ? -4.120 7.646 10.641 1.00 92.56 88 ILE A CA 1
ATOM 692 C C . ILE A 1 88 ? -5.288 6.996 11.380 1.00 92.56 88 ILE A C 1
ATOM 694 O O . ILE A 1 88 ? -6.349 7.603 11.510 1.00 92.56 88 ILE A O 1
ATOM 698 N N . LEU A 1 89 ? -5.098 5.749 11.800 1.00 93.94 89 LEU A N 1
ATOM 699 C CA . LEU A 1 89 ? -6.021 4.974 12.618 1.00 93.94 89 LEU A CA 1
ATOM 700 C C . LEU A 1 89 ? -5.445 4.876 14.031 1.00 93.94 89 LEU A C 1
ATOM 702 O O . LEU A 1 89 ? -4.389 4.275 14.229 1.00 93.94 89 LEU A O 1
ATOM 706 N N . GLU A 1 90 ? -6.158 5.443 14.992 1.00 95.00 90 GLU A N 1
ATOM 707 C CA . GLU A 1 90 ? -5.826 5.414 16.415 1.00 95.00 90 GLU A CA 1
ATOM 708 C C . GLU A 1 90 ? -6.855 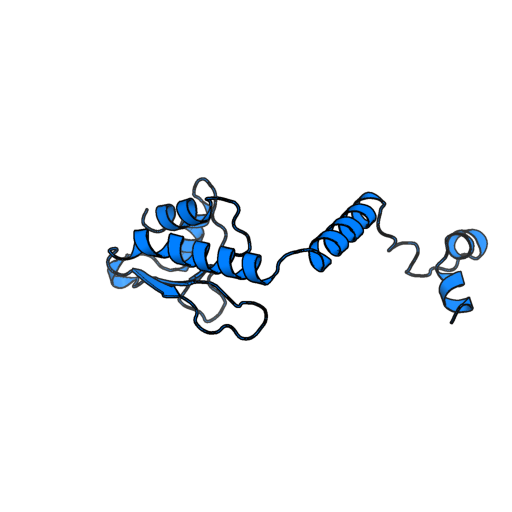4.561 17.153 1.00 95.00 90 GLU A C 1
ATOM 710 O O . GLU A 1 90 ? -8.054 4.613 16.851 1.00 95.00 90 GLU A O 1
ATOM 715 N N . LEU A 1 91 ? -6.376 3.790 18.127 1.00 95.31 91 LEU A N 1
ATOM 716 C CA . LEU A 1 91 ? -7.204 2.981 19.009 1.00 95.31 91 LEU A CA 1
ATOM 717 C C . LEU A 1 91 ? -6.979 3.418 20.454 1.00 95.31 91 LEU A C 1
ATOM 719 O O . LEU A 1 91 ? -5.850 3.453 20.935 1.00 95.31 91 LEU A O 1
ATOM 723 N N . ASP A 1 92 ? -8.064 3.700 21.160 1.00 95.00 92 ASP A N 1
ATOM 724 C CA . ASP A 1 92 ? -8.067 3.786 22.611 1.00 95.00 92 ASP A CA 1
ATOM 725 C C . ASP A 1 92 ? -8.191 2.366 23.172 1.00 95.00 92 ASP A C 1
ATOM 727 O O . ASP A 1 92 ? -9.274 1.767 23.176 1.00 95.00 92 ASP A O 1
ATOM 731 N N . GLU A 1 93 ? -7.074 1.805 23.632 1.00 94.94 93 GLU A N 1
ATOM 732 C CA . GLU A 1 93 ? -7.023 0.446 24.183 1.00 94.94 93 GLU A CA 1
ATOM 733 C C . GLU A 1 93 ? -7.923 0.286 25.417 1.00 94.94 93 GLU A C 1
ATOM 735 O O . GLU A 1 93 ? -8.430 -0.805 25.679 1.00 94.94 93 GLU A O 1
ATOM 740 N N . THR A 1 94 ? -8.186 1.368 26.161 1.00 95.81 94 THR A N 1
ATOM 741 C CA . THR A 1 94 ? -9.041 1.316 27.357 1.00 95.81 94 THR A CA 1
ATOM 742 C C . THR A 1 94 ? -10.517 1.117 27.015 1.00 95.81 94 THR A C 1
ATOM 744 O O . THR A 1 94 ? -11.280 0.612 27.840 1.00 95.81 94 THR A O 1
ATOM 747 N N . VAL A 1 95 ? -10.911 1.472 25.788 1.00 95.06 95 VAL A N 1
ATOM 748 C CA . VAL A 1 95 ? -12.277 1.336 25.270 1.00 95.06 95 VAL A CA 1
ATOM 749 C C . VAL A 1 95 ? -12.406 0.115 24.361 1.00 95.06 95 VAL A C 1
ATOM 751 O O . VAL A 1 95 ? -13.366 -0.644 24.477 1.00 95.06 95 VAL A O 1
ATOM 754 N N . THR A 1 96 ? -11.443 -0.085 23.461 1.00 93.12 96 THR A N 1
ATOM 755 C CA . THR A 1 96 ? -11.464 -1.158 22.451 1.00 93.12 96 THR A CA 1
ATOM 756 C C . THR A 1 96 ? -11.001 -2.506 23.003 1.00 93.12 96 THR A C 1
ATOM 758 O O . THR A 1 96 ? -11.365 -3.552 22.462 1.00 93.12 96 THR A O 1
ATOM 761 N N . GLY A 1 97 ? -10.212 -2.501 24.084 1.00 94.69 97 GLY A N 1
ATOM 762 C CA . GLY A 1 97 ? -9.648 -3.700 24.700 1.00 94.69 97 GLY A CA 1
ATOM 763 C C . GLY A 1 97 ? -8.556 -4.380 23.873 1.00 94.69 97 GLY A C 1
ATOM 764 O O . GLY A 1 97 ? -8.186 -5.507 24.200 1.00 94.69 97 GLY A O 1
ATOM 765 N N . ILE A 1 98 ? -8.074 -3.734 22.805 1.00 94.69 98 ILE A N 1
ATOM 766 C CA . ILE A 1 98 ? -6.981 -4.226 21.963 1.00 94.69 98 ILE A CA 1
ATOM 767 C C . ILE A 1 98 ? -6.005 -3.113 21.616 1.00 94.69 98 ILE A C 1
ATOM 769 O O . ILE A 1 98 ? -6.387 -1.956 21.471 1.00 94.69 98 ILE A O 1
ATOM 773 N N . SER A 1 99 ? -4.756 -3.504 21.402 1.00 95.25 99 SER A N 1
ATOM 774 C CA . SER A 1 99 ? -3.710 -2.624 20.890 1.00 95.25 99 SER A CA 1
ATOM 775 C C . SER A 1 99 ? -3.737 -2.482 19.370 1.00 95.25 99 SER A C 1
ATOM 777 O O . SER A 1 99 ? -4.241 -3.341 18.637 1.00 95.25 99 SER A O 1
ATOM 779 N N . CYS A 1 100 ? -3.084 -1.434 18.861 1.00 96.06 100 CYS A N 1
ATOM 780 C CA . CYS A 1 100 ? -2.814 -1.292 17.428 1.00 96.06 100 CYS A CA 1
ATOM 781 C C . CYS A 1 100 ? -2.022 -2.487 16.862 1.00 96.06 100 CYS A C 1
ATOM 783 O O . CYS A 1 100 ? -2.257 -2.894 15.725 1.00 96.06 100 CYS A O 1
ATOM 785 N N . TYR A 1 101 ? -1.130 -3.103 17.645 1.00 95.88 101 TYR A N 1
ATOM 786 C CA . TYR A 1 101 ? -0.389 -4.300 17.227 1.00 95.88 101 TYR A CA 1
ATOM 787 C C . TYR A 1 101 ? -1.311 -5.511 17.041 1.00 95.88 101 TYR A C 1
ATOM 789 O O . TYR A 1 101 ? -1.257 -6.175 16.005 1.00 95.88 101 TYR A O 1
ATOM 797 N N . GLU A 1 102 ? -2.207 -5.759 17.997 1.00 95.81 102 GLU A N 1
ATOM 798 C CA . GLU A 1 102 ? -3.207 -6.826 17.885 1.00 95.81 102 GLU A CA 1
ATOM 799 C C . GLU A 1 102 ? -4.176 -6.571 16.730 1.00 95.81 102 GLU A C 1
ATOM 801 O O . GLU A 1 102 ? -4.562 -7.506 16.028 1.00 95.81 102 GLU A O 1
ATOM 806 N N . MET A 1 103 ? -4.532 -5.308 16.483 1.00 95.50 103 MET A N 1
ATOM 807 C CA . MET A 1 103 ? -5.333 -4.933 15.323 1.00 95.50 103 MET A CA 1
ATOM 808 C C . MET A 1 103 ? -4.628 -5.278 14.006 1.00 95.50 103 MET A C 1
ATOM 810 O O . MET A 1 103 ? -5.245 -5.861 13.114 1.00 95.50 103 MET A O 1
ATOM 814 N N . VAL A 1 104 ? -3.327 -4.988 13.878 1.00 96.69 104 VAL A N 1
ATOM 815 C CA . VAL A 1 104 ? -2.536 -5.391 12.701 1.00 96.69 104 VAL A CA 1
ATOM 816 C C . VAL A 1 104 ? -2.566 -6.907 12.504 1.00 96.69 104 VAL A C 1
ATOM 818 O O . VAL A 1 104 ? -2.775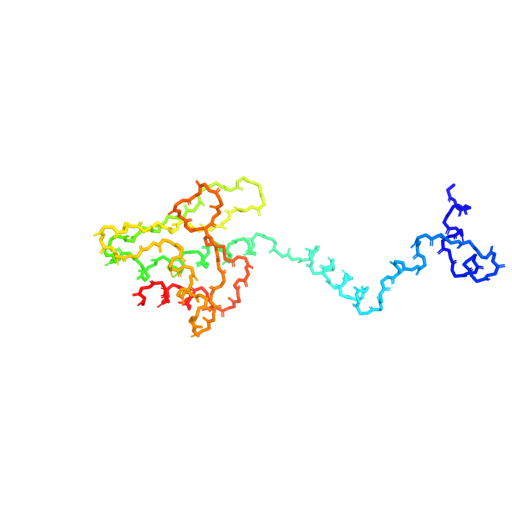 -7.374 11.381 1.00 96.69 104 VAL A O 1
ATOM 821 N N . ASP A 1 105 ? -2.402 -7.680 13.576 1.00 96.75 105 ASP A N 1
ATOM 822 C CA . ASP A 1 105 ? -2.448 -9.140 13.498 1.00 96.75 105 ASP A CA 1
ATOM 823 C C . ASP A 1 105 ? -3.835 -9.656 13.091 1.00 96.75 105 ASP A C 1
ATOM 825 O O . ASP A 1 105 ? -3.926 -10.544 12.238 1.00 96.75 105 ASP A O 1
ATOM 829 N N . ARG A 1 106 ? -4.918 -9.069 13.617 1.00 95.69 106 ARG A N 1
ATOM 830 C CA . ARG A 1 106 ? -6.299 -9.403 13.223 1.00 95.69 106 ARG A CA 1
ATOM 831 C C . ARG A 1 106 ? -6.562 -9.102 11.752 1.00 95.69 106 ARG A C 1
ATOM 833 O O . ARG A 1 106 ? -7.044 -9.971 11.027 1.00 95.69 106 ARG A O 1
ATOM 840 N N . LEU A 1 107 ? -6.196 -7.906 11.292 1.00 95.75 107 LEU A N 1
ATOM 841 C CA . LEU A 1 107 ? -6.327 -7.495 9.891 1.00 95.75 107 LEU A CA 1
ATOM 842 C C . LEU A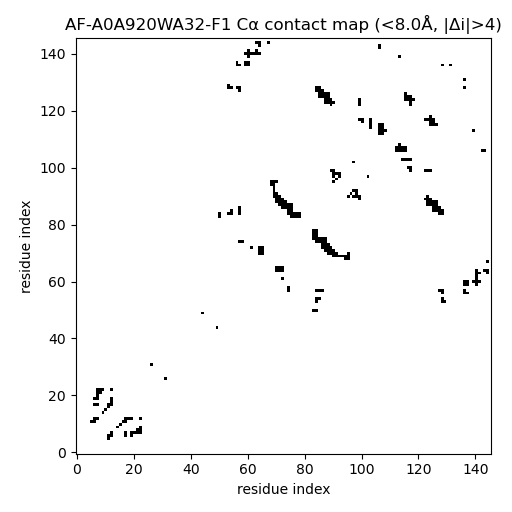 1 107 ? -5.582 -8.452 8.951 1.00 95.75 107 LEU A C 1
ATOM 844 O O . LEU A 1 107 ? -6.111 -8.852 7.912 1.00 95.75 107 LEU A O 1
ATOM 848 N N . LYS A 1 108 ? -4.381 -8.883 9.344 1.00 96.88 108 LYS A N 1
ATOM 849 C CA . LYS A 1 108 ? -3.563 -9.835 8.588 1.00 96.88 108 LYS A CA 1
ATOM 850 C C . LYS A 1 108 ? -4.140 -11.254 8.570 1.00 96.88 108 LYS A C 1
ATOM 852 O O . LYS A 1 108 ? -3.941 -11.964 7.588 1.00 96.88 108 LYS A O 1
ATOM 857 N N . GLN A 1 109 ? -4.822 -11.679 9.632 1.00 96.19 109 GLN A N 1
ATOM 858 C CA . GLN A 1 109 ? -5.486 -12.989 9.723 1.00 96.19 109 GLN A CA 1
ATOM 859 C C . GLN A 1 109 ? -6.865 -13.017 9.043 1.00 96.19 109 GLN A C 1
ATOM 861 O O . GLN A 1 109 ? -7.438 -14.093 8.861 1.00 96.19 109 GLN A O 1
ATOM 866 N N . GLY A 1 110 ? -7.396 -11.852 8.667 1.00 93.06 110 GLY A N 1
ATOM 867 C CA . GLY A 1 110 ? -8.664 -11.713 7.962 1.00 93.06 110 GLY A CA 1
ATOM 868 C C . GLY A 1 110 ? -8.678 -12.339 6.563 1.00 93.06 110 GLY A C 1
ATOM 869 O O . GLY A 1 110 ? -7.664 -12.784 6.023 1.00 93.06 110 GLY A O 1
ATOM 870 N N . ASN A 1 111 ? -9.865 -12.353 5.952 1.00 92.50 111 ASN A N 1
ATOM 871 C CA . ASN A 1 111 ? -10.065 -12.800 4.576 1.00 92.50 111 ASN A CA 1
ATOM 872 C C . ASN A 1 111 ? -10.876 -11.748 3.787 1.00 92.50 111 ASN A C 1
ATOM 874 O O . ASN A 1 111 ? -12.085 -11.643 4.016 1.00 92.50 111 ASN A O 1
ATOM 878 N N . PRO A 1 112 ? -10.252 -10.982 2.869 1.00 93.75 112 PRO A N 1
ATOM 879 C CA . PRO A 1 112 ? -8.834 -11.038 2.495 1.00 93.75 112 PRO A CA 1
ATOM 880 C C . PRO A 1 112 ? -7.899 -10.498 3.598 1.00 93.75 112 PRO A C 1
ATOM 882 O O . PRO A 1 112 ? -8.336 -9.691 4.421 1.00 93.75 112 PRO A O 1
ATOM 885 N N . PRO A 1 113 ? -6.617 -10.910 3.618 1.00 95.56 113 PRO A N 1
ATOM 886 C CA . PRO A 1 113 ? -5.649 -10.405 4.586 1.00 95.56 113 PRO A CA 1
ATOM 887 C C . PRO A 1 113 ? -5.256 -8.958 4.261 1.00 95.56 113 PRO A C 1
ATOM 889 O O . PRO A 1 113 ? -4.803 -8.661 3.153 1.00 95.56 113 PRO A O 1
ATOM 892 N N . ILE A 1 114 ? -5.370 -8.065 5.243 1.00 95.69 114 ILE A N 1
ATOM 893 C CA . ILE A 1 114 ? -4.975 -6.657 5.126 1.00 95.69 114 ILE A CA 1
ATOM 894 C C . ILE A 1 114 ? -3.623 -6.472 5.813 1.00 95.69 114 ILE A C 1
ATOM 896 O O . ILE A 1 114 ? -3.490 -6.614 7.027 1.00 95.69 114 ILE A O 1
ATOM 900 N N . TRP A 1 115 ? -2.600 -6.151 5.022 1.00 94.94 115 TRP A N 1
ATOM 901 C CA . TRP A 1 115 ? -1.238 -5.965 5.517 1.00 94.94 115 TRP A CA 1
ATOM 902 C C . TRP A 1 115 ? -0.974 -4.499 5.846 1.00 94.94 115 TRP A C 1
ATOM 904 O O . TRP A 1 115 ? -0.961 -3.641 4.967 1.00 94.94 115 TRP A O 1
ATOM 914 N N . THR A 1 116 ? -0.705 -4.232 7.118 1.00 93.69 116 THR A N 1
ATOM 915 C CA . THR A 1 116 ? -0.277 -2.924 7.621 1.00 93.69 116 THR A CA 1
ATOM 916 C C . THR A 1 116 ? 0.739 -3.112 8.754 1.00 93.69 116 THR A C 1
ATOM 918 O O . THR A 1 116 ? 1.199 -4.231 8.991 1.00 93.69 116 THR A O 1
ATOM 921 N N . ARG A 1 117 ? 1.164 -2.029 9.405 1.00 95.06 117 ARG A N 1
ATOM 922 C CA . ARG A 1 117 ? 2.090 -2.063 10.542 1.00 95.06 117 ARG A CA 1
ATOM 923 C C . ARG A 1 117 ? 1.902 -0.855 11.454 1.00 95.06 117 ARG A C 1
ATOM 925 O O . ARG A 1 117 ? 1.521 0.211 10.978 1.00 95.06 117 ARG A O 1
ATOM 932 N N . VAL A 1 118 ? 2.300 -1.022 12.709 1.00 95.62 118 VAL A N 1
ATOM 933 C CA . VAL A 1 118 ? 2.701 0.072 13.602 1.00 95.62 118 VAL A CA 1
ATOM 934 C C . VAL A 1 118 ? 4.213 0.241 13.441 1.00 95.62 118 VAL A C 1
ATOM 936 O O . VAL A 1 118 ? 4.937 -0.761 13.426 1.00 95.62 118 VAL A O 1
ATOM 939 N N . ARG A 1 119 ? 4.713 1.459 13.199 1.00 91.56 119 ARG A N 1
ATOM 940 C CA . ARG A 1 119 ? 6.167 1.682 13.092 1.00 91.56 119 ARG A CA 1
ATOM 941 C C . ARG A 1 119 ? 6.773 1.807 14.489 1.00 91.56 119 ARG A C 1
ATOM 943 O O . ARG A 1 119 ? 6.086 2.098 15.458 1.00 91.56 119 ARG A O 1
ATOM 950 N N . GLU A 1 120 ? 8.079 1.580 14.588 1.00 90.81 120 GLU A N 1
ATOM 951 C CA . GLU A 1 120 ? 8.793 1.748 15.853 1.00 90.81 120 GLU A CA 1
ATOM 952 C C . GLU A 1 120 ? 8.635 3.187 16.370 1.00 90.81 120 GLU A C 1
ATOM 954 O O . GLU A 1 120 ? 8.932 4.142 15.652 1.00 90.81 120 GLU A O 1
ATOM 959 N N . GLY A 1 121 ? 8.153 3.325 17.608 1.00 91.06 121 GLY A N 1
ATOM 960 C CA . GLY A 1 121 ? 7.890 4.619 18.243 1.00 91.06 121 GLY A CA 1
ATOM 961 C C . GLY A 1 121 ? 6.524 5.242 17.934 1.00 91.06 121 GLY A C 1
ATOM 962 O O . GLY A 1 121 ? 6.259 6.329 18.434 1.00 91.06 121 GLY A O 1
ATOM 963 N N . GLU A 1 122 ? 5.669 4.579 17.150 1.00 92.31 122 GLU A N 1
ATOM 964 C CA . GLU A 1 122 ? 4.277 4.985 16.912 1.00 92.31 122 GLU A CA 1
ATOM 965 C C . GLU A 1 122 ? 3.311 4.122 17.747 1.00 92.31 122 GLU A C 1
ATOM 967 O O . GLU A 1 122 ? 3.592 2.959 18.050 1.00 92.31 122 GLU A O 1
ATOM 972 N N . ASP A 1 123 ? 2.159 4.690 18.096 1.00 93.94 123 ASP A N 1
ATOM 973 C CA . ASP A 1 123 ? 1.023 4.047 18.774 1.00 93.94 123 ASP A CA 1
ATOM 974 C C . ASP A 1 123 ? -0.249 4.029 17.902 1.00 93.94 123 ASP A C 1
ATOM 976 O O . ASP A 1 123 ? -1.320 3.620 18.344 1.00 93.94 123 ASP A O 1
ATOM 980 N N . PHE A 1 124 ? -0.117 4.392 16.625 1.00 94.81 124 PHE A N 1
ATOM 981 C CA . PHE A 1 124 ? -1.182 4.432 15.624 1.00 94.81 124 PHE A CA 1
ATOM 982 C C . PHE A 1 124 ? -0.804 3.645 14.361 1.00 94.81 124 PHE A C 1
ATOM 984 O O . PHE A 1 124 ? 0.343 3.242 14.153 1.00 94.81 124 PHE A O 1
ATOM 991 N N . ILE A 1 125 ? -1.783 3.423 13.484 1.00 94.25 125 ILE A N 1
ATOM 992 C CA . ILE A 1 125 ? -1.607 2.724 12.208 1.00 94.25 125 ILE A CA 1
ATOM 993 C C . ILE A 1 125 ? -1.762 3.720 11.060 1.00 94.25 125 ILE A C 1
ATOM 995 O O . ILE A 1 125 ? -2.788 4.383 10.936 1.00 94.25 125 ILE A O 1
ATOM 999 N N . ILE A 1 126 ? -0.784 3.768 10.153 1.00 91.56 126 ILE A N 1
ATOM 1000 C C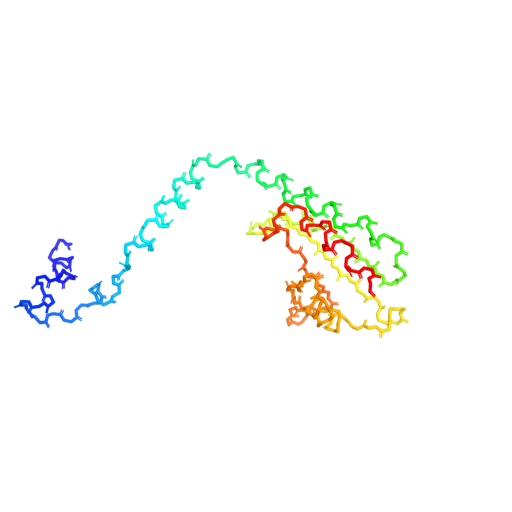A . ILE A 1 126 ? -0.907 4.526 8.901 1.00 91.56 126 ILE A CA 1
ATOM 1001 C C . ILE A 1 126 ? -1.450 3.612 7.800 1.00 91.56 126 ILE A C 1
ATOM 1003 O O . ILE A 1 126 ? -0.789 2.656 7.387 1.00 91.56 126 ILE A O 1
ATOM 1007 N N . LEU A 1 127 ? -2.629 3.936 7.271 1.00 90.75 127 LEU A N 1
ATOM 1008 C CA . LEU A 1 127 ? -3.243 3.244 6.139 1.00 90.75 127 LEU A CA 1
ATOM 1009 C C . LEU A 1 127 ? -3.024 4.034 4.847 1.00 90.75 127 LEU A C 1
ATOM 1011 O O . LEU A 1 127 ? -3.416 5.194 4.719 1.00 90.75 127 LEU A O 1
ATOM 1015 N N . HIS A 1 128 ? -2.422 3.386 3.853 1.00 88.81 128 HIS A N 1
ATOM 1016 C CA . HIS A 1 128 ? -2.162 3.973 2.542 1.00 88.81 128 HIS A CA 1
ATOM 1017 C C . HIS A 1 128 ? -3.046 3.336 1.467 1.00 88.81 128 HIS A C 1
ATOM 1019 O O . HIS A 1 128 ? -3.050 2.118 1.310 1.00 88.81 128 HIS A O 1
ATOM 1025 N N . ALA A 1 129 ? -3.712 4.158 0.652 1.00 89.62 129 ALA A N 1
ATOM 1026 C CA . ALA A 1 129 ? -4.604 3.669 -0.403 1.00 89.62 129 ALA A CA 1
AT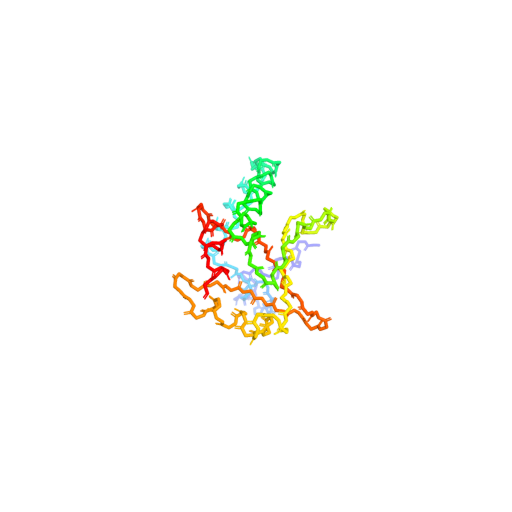OM 1027 C C . ALA A 1 129 ? -3.913 3.394 -1.760 1.00 89.62 129 ALA A C 1
ATOM 1029 O O . ALA A 1 129 ? -4.548 2.881 -2.679 1.00 89.62 129 ALA A O 1
ATOM 1030 N N . PHE A 1 130 ? -2.609 3.682 -1.908 1.00 86.06 130 PHE A N 1
ATOM 1031 C CA . PHE A 1 130 ? -1.870 3.504 -3.175 1.00 86.06 130 PHE A CA 1
ATOM 1032 C C . PHE A 1 130 ? -1.872 2.064 -3.704 1.00 86.06 130 PHE A C 1
ATOM 1034 O O . PHE A 1 130 ? -1.823 1.861 -4.915 1.00 86.06 130 PHE A O 1
ATOM 1041 N N . GLY A 1 131 ? -1.866 1.083 -2.799 1.00 86.25 131 GLY A N 1
ATOM 1042 C CA . GLY A 1 131 ? -1.821 -0.338 -3.144 1.00 86.25 131 GLY A CA 1
ATOM 1043 C C . GLY A 1 131 ? -3.189 -0.957 -3.414 1.00 86.25 131 GLY A C 1
ATOM 1044 O O . GLY A 1 131 ? -3.238 -2.100 -3.849 1.00 86.25 131 GLY A O 1
ATOM 1045 N N . LEU A 1 132 ? -4.275 -0.222 -3.159 1.00 92.25 132 LEU A N 1
ATOM 1046 C CA . LEU A 1 132 ? -5.626 -0.763 -3.232 1.00 92.25 132 LEU A CA 1
ATOM 1047 C C . LEU A 1 132 ? -6.118 -0.807 -4.679 1.00 92.25 132 LEU A C 1
ATOM 1049 O O . LEU A 1 132 ? -6.080 0.196 -5.404 1.00 92.25 132 LEU A O 1
ATOM 1053 N N . GLY A 1 133 ? -6.614 -1.968 -5.084 1.00 92.38 133 GLY A N 1
ATOM 1054 C CA . GLY A 1 133 ? -7.392 -2.189 -6.292 1.00 92.38 133 GLY A CA 1
ATOM 1055 C C . GLY A 1 133 ? -8.769 -1.522 -6.238 1.00 92.38 133 GLY A C 1
ATOM 1056 O O . GLY A 1 133 ? -9.099 -0.762 -5.327 1.00 92.38 133 GLY A O 1
ATOM 1057 N N . LEU A 1 134 ? -9.580 -1.779 -7.262 1.00 92.19 134 LEU A N 1
ATOM 1058 C CA . LEU A 1 134 ? -10.943 -1.255 -7.337 1.00 92.19 134 LEU A CA 1
ATOM 1059 C C . LEU A 1 134 ? -11.823 -1.917 -6.262 1.00 92.19 134 LEU A C 1
ATOM 1061 O O . LEU A 1 134 ? -11.976 -3.136 -6.274 1.00 92.19 134 LEU A O 1
ATOM 1065 N N . GLY A 1 135 ? -12.405 -1.117 -5.364 1.00 93.56 135 GLY A N 1
ATOM 1066 C CA . GLY A 1 135 ? -13.321 -1.573 -4.312 1.00 93.56 135 GLY A CA 1
ATOM 1067 C C . GLY A 1 135 ? -12.648 -2.172 -3.071 1.00 93.56 135 GLY A C 1
ATOM 1068 O O . GLY A 1 135 ? -13.337 -2.506 -2.107 1.00 93.56 135 GLY A O 1
ATOM 1069 N N . GLU A 1 136 ? -11.319 -2.304 -3.053 1.00 95.31 136 GLU A N 1
ATOM 1070 C CA . GLU A 1 136 ? -10.592 -2.819 -1.883 1.00 95.31 136 GLU A CA 1
ATOM 1071 C C . GLU A 1 136 ? -10.590 -1.827 -0.710 1.00 95.31 136 GLU A C 1
ATOM 1073 O O . GLU A 1 136 ? -10.541 -2.236 0.445 1.00 95.31 136 GLU A O 1
ATOM 1078 N N . ASP A 1 137 ? -10.726 -0.533 -0.985 1.00 94.44 137 ASP A N 1
ATOM 1079 C CA . ASP A 1 137 ? -10.966 0.523 0.002 1.00 94.44 137 ASP A CA 1
ATOM 1080 C C . ASP A 1 137 ? -12.233 0.269 0.826 1.00 94.44 137 ASP A C 1
ATOM 1082 O O . ASP A 1 137 ? -12.217 0.388 2.052 1.00 94.44 137 ASP A O 1
ATOM 1086 N N . ILE A 1 138 ? -13.301 -0.197 0.179 1.00 94.31 138 ILE A N 1
ATOM 1087 C CA . ILE A 1 138 ? -14.547 -0.560 0.860 1.00 94.31 138 ILE A CA 1
ATOM 1088 C C . ILE A 1 138 ? -14.341 -1.808 1.731 1.00 94.31 138 ILE A C 1
ATOM 1090 O O . ILE A 1 138 ? -14.862 -1.889 2.844 1.00 94.31 138 ILE A O 1
ATOM 1094 N N . VAL A 1 139 ? -13.562 -2.785 1.253 1.00 94.62 139 VAL A N 1
ATOM 1095 C CA . VAL A 1 139 ? -13.223 -3.987 2.035 1.00 94.62 139 VAL A CA 1
ATOM 1096 C C . VAL A 1 139 ? -12.431 -3.614 3.286 1.00 94.62 139 VAL A C 1
ATOM 1098 O O . VAL A 1 139 ? -12.752 -4.106 4.369 1.00 94.62 139 VAL A O 1
ATOM 1101 N N . VAL A 1 140 ? -11.446 -2.720 3.163 1.00 93.94 140 VAL A N 1
ATOM 1102 C CA . VAL A 1 140 ? -10.659 -2.222 4.300 1.00 93.94 140 VAL A CA 1
ATOM 1103 C C . VAL A 1 140 ? -11.561 -1.505 5.302 1.00 93.94 140 VAL A C 1
ATOM 1105 O O . VAL A 1 140 ? -11.584 -1.892 6.471 1.00 93.94 140 VAL A O 1
ATOM 1108 N N . GLY A 1 141 ? -12.361 -0.537 4.841 1.00 92.12 141 GLY A N 1
ATOM 1109 C CA . GLY A 1 141 ? -13.293 0.206 5.692 1.00 92.12 141 GLY A CA 1
ATOM 1110 C C . GLY A 1 141 ? -14.261 -0.706 6.445 1.00 92.12 141 GLY A C 1
ATOM 1111 O O . GLY A 1 141 ? -14.475 -0.523 7.634 1.00 92.12 141 GLY A O 1
ATOM 1112 N N . ASN A 1 142 ? -14.781 -1.753 5.802 1.00 92.44 142 ASN A N 1
ATOM 1113 C CA . ASN A 1 142 ? -15.706 -2.701 6.435 1.00 92.44 142 ASN A CA 1
ATOM 1114 C C . ASN A 1 142 ? -15.040 -3.756 7.328 1.00 92.44 142 ASN A C 1
ATOM 1116 O O . ASN A 1 142 ? -15.745 -4.488 8.026 1.00 92.44 142 ASN A O 1
ATOM 1120 N N . THR A 1 143 ? -13.717 -3.905 7.272 1.00 92.38 143 THR A N 1
ATOM 1121 C CA . THR A 1 143 ? -12.994 -4.896 8.083 1.00 92.38 143 THR A CA 1
ATOM 1122 C C . THR A 1 143 ? -12.511 -4.305 9.399 1.00 92.38 143 THR A C 1
ATOM 1124 O O . THR A 1 143 ? -12.522 -5.013 10.396 1.00 92.38 143 THR A O 1
ATOM 1127 N N . ILE A 1 144 ? -12.166 -3.013 9.430 1.00 89.81 144 ILE A N 1
ATOM 1128 C CA . ILE A 1 144 ? -11.751 -2.312 10.659 1.00 89.81 144 ILE A CA 1
ATOM 1129 C C . ILE A 1 144 ? -12.770 -2.433 11.818 1.00 89.81 144 ILE A C 1
ATOM 1131 O O . ILE A 1 144 ? -12.332 -2.615 12.949 1.00 89.81 144 ILE A O 1
ATOM 1135 N N . PRO A 1 145 ? -14.098 -2.375 11.587 1.00 84.62 145 PRO A N 1
ATOM 1136 C CA . PRO A 1 145 ? -15.099 -2.480 12.649 1.00 84.62 145 PRO A CA 1
ATOM 1137 C C . PRO A 1 145 ? -15.340 -3.886 13.215 1.00 84.62 145 PRO A C 1
ATOM 1139 O O . PRO A 1 145 ? -16.166 -4.018 14.117 1.00 84.62 145 PRO A O 1
ATOM 1142 N N . LYS A 1 146 ? -14.738 -4.933 12.639 1.00 81.12 146 LYS A N 1
ATOM 1143 C CA . LYS A 1 146 ? -14.991 -6.336 13.012 1.00 81.12 146 LYS A CA 1
ATOM 1144 C C . LYS A 1 146 ? -14.025 -6.817 14.086 1.00 81.12 146 LYS A C 1
ATOM 1146 O O . LYS A 1 146 ? -14.494 -7.574 14.962 1.00 81.12 146 LYS A O 1
#

Radius of gyration: 23.0 Å; Cα contacts (8 Å, |Δi|>4): 171; chains: 1; bounding box: 58×32×53 Å